Protein AF-A0A1S2M2R6-F1 (afdb_monomer_lite)

Structure (mmCIF, N/CA/C/O backbone):
data_AF-A0A1S2M2R6-F1
#
_entry.id   AF-A0A1S2M2R6-F1
#
loop_
_atom_site.group_PDB
_atom_site.id
_atom_site.type_symbol
_atom_site.label_atom_id
_atom_site.label_alt_id
_atom_site.label_comp_id
_atom_site.label_asym_id
_atom_site.label_entity_id
_atom_site.label_seq_id
_atom_site.pdbx_PDB_ins_code
_atom_site.Cartn_x
_atom_site.Cartn_y
_atom_site.Cartn_z
_atom_site.occupancy
_atom_site.B_iso_or_equiv
_atom_site.auth_seq_id
_atom_site.auth_comp_id
_atom_site.auth_asym_id
_atom_site.auth_atom_id
_atom_site.pdbx_PDB_model_num
ATOM 1 N N . MET A 1 1 ? 0.998 -8.501 -6.971 1.00 88.19 1 MET A N 1
ATOM 2 C CA . MET A 1 1 ? 0.660 -8.190 -5.570 1.00 88.19 1 MET A CA 1
ATOM 3 C C . MET A 1 1 ? 0.192 -6.751 -5.508 1.00 88.19 1 MET A C 1
ATOM 5 O O . MET A 1 1 ? 0.753 -5.918 -6.215 1.00 88.19 1 MET A O 1
ATOM 9 N N . GLU A 1 2 ? -0.866 -6.501 -4.744 1.00 92.50 2 GLU A N 1
ATOM 10 C CA . GLU A 1 2 ? -1.564 -5.214 -4.684 1.00 92.50 2 GLU A CA 1
ATOM 11 C C . GLU A 1 2 ? -1.078 -4.376 -3.510 1.00 92.50 2 GLU A C 1
ATOM 13 O O . GLU A 1 2 ? -0.998 -4.857 -2.378 1.00 92.50 2 GLU A O 1
ATOM 18 N N . TYR A 1 3 ? -0.766 -3.121 -3.803 1.00 92.81 3 TYR A N 1
ATOM 19 C CA . TYR A 1 3 ? -0.289 -2.128 -2.858 1.00 92.81 3 TYR A CA 1
ATOM 20 C C . TYR A 1 3 ? -1.054 -0.824 -3.040 1.00 92.81 3 TYR A C 1
ATOM 22 O O . TYR A 1 3 ? -1.605 -0.537 -4.105 1.00 92.81 3 TYR A O 1
ATOM 30 N N . ILE A 1 4 ? -1.037 -0.006 -1.998 1.00 92.44 4 ILE A N 1
ATOM 31 C CA . ILE A 1 4 ? -1.639 1.320 -1.988 1.00 92.44 4 ILE A CA 1
ATOM 32 C C . ILE A 1 4 ? -0.676 2.335 -1.392 1.00 92.44 4 ILE A C 1
ATOM 34 O O . ILE A 1 4 ? 0.029 2.046 -0.423 1.00 92.44 4 ILE A O 1
ATOM 38 N N . VAL A 1 5 ? -0.647 3.531 -1.973 1.00 91.31 5 VAL A N 1
ATOM 39 C CA . VAL A 1 5 ? 0.164 4.639 -1.460 1.00 91.31 5 VAL A CA 1
ATOM 40 C C . VAL A 1 5 ? -0.481 5.211 -0.207 1.00 91.31 5 VAL A C 1
ATOM 42 O O . VAL A 1 5 ? -1.630 5.661 -0.234 1.00 91.31 5 VAL A O 1
ATOM 45 N N . LEU A 1 6 ? 0.276 5.230 0.888 1.00 88.12 6 LEU A N 1
ATOM 46 C CA . LEU A 1 6 ? -0.143 5.821 2.156 1.00 88.12 6 LEU A CA 1
ATOM 47 C C . LEU A 1 6 ? 0.330 7.261 2.319 1.00 88.12 6 LEU A C 1
ATOM 49 O O . LEU A 1 6 ? -0.330 8.030 3.022 1.00 88.12 6 LEU A O 1
ATOM 53 N N . ASN A 1 7 ? 1.438 7.624 1.673 1.00 83.19 7 ASN A N 1
ATOM 54 C CA . ASN A 1 7 ? 2.034 8.944 1.817 1.00 83.19 7 ASN A CA 1
ATOM 55 C C . ASN A 1 7 ? 1.071 10.056 1.375 1.00 83.19 7 ASN A C 1
ATOM 57 O O . ASN A 1 7 ? 0.504 9.985 0.286 1.00 83.19 7 ASN A O 1
ATOM 61 N N . SER A 1 8 ? 0.899 11.082 2.213 1.00 72.50 8 SER A N 1
ATOM 62 C CA . SER A 1 8 ? 0.108 12.273 1.885 1.00 72.50 8 SER A CA 1
ATOM 63 C C . SER A 1 8 ? 0.779 13.153 0.833 1.00 72.50 8 SER A C 1
ATOM 65 O O . SER A 1 8 ? 0.074 13.814 0.070 1.00 72.50 8 SER A O 1
ATOM 67 N N . ASP A 1 9 ? 2.112 13.138 0.783 1.00 79.50 9 ASP A N 1
ATOM 68 C CA . ASP A 1 9 ? 2.892 13.868 -0.212 1.00 79.50 9 ASP A CA 1
ATOM 69 C C . ASP A 1 9 ? 3.077 13.050 -1.495 1.00 79.50 9 ASP A C 1
ATOM 71 O O . ASP A 1 9 ? 2.872 11.834 -1.526 1.00 79.50 9 ASP A O 1
ATOM 75 N N . SER A 1 10 ? 3.483 13.719 -2.578 1.00 81.88 10 SER A N 1
ATOM 76 C CA . SER A 1 10 ? 3.742 13.022 -3.836 1.00 81.88 10 SER A CA 1
ATOM 77 C C . SER A 1 10 ? 4.945 12.092 -3.701 1.00 81.88 10 SER A C 1
ATOM 79 O O . SER A 1 10 ? 6.029 12.539 -3.326 1.00 81.88 10 SER A O 1
ATOM 81 N N . LEU A 1 11 ? 4.768 10.834 -4.079 1.00 84.75 11 LEU A N 1
ATOM 82 C CA . LEU A 1 11 ? 5.800 9.810 -4.096 1.00 84.75 11 LEU A CA 1
ATOM 83 C C . LEU A 1 11 ? 6.348 9.674 -5.527 1.00 84.75 11 LEU A C 1
ATOM 85 O O . LEU A 1 11 ? 5.615 9.221 -6.409 1.00 84.75 11 LEU A O 1
ATOM 89 N N . PRO A 1 12 ? 7.582 10.127 -5.807 1.00 85.44 12 PRO A N 1
ATOM 90 C CA . PRO A 1 12 ? 8.162 10.006 -7.136 1.00 85.44 12 PRO A CA 1
ATOM 91 C C . PRO A 1 12 ? 8.651 8.574 -7.377 1.00 85.44 12 PRO A C 1
ATOM 93 O O . PRO A 1 12 ? 9.378 8.015 -6.561 1.00 85.44 12 PRO A O 1
ATOM 96 N N . LEU A 1 13 ? 8.286 8.007 -8.522 1.00 87.12 13 LEU A N 1
ATOM 97 C CA . LEU A 1 13 ? 8.822 6.747 -9.025 1.00 87.12 13 LEU A CA 1
ATOM 98 C C . LEU A 1 13 ? 9.592 6.991 -10.314 1.00 87.12 13 LEU A C 1
ATOM 100 O O . LEU A 1 13 ? 9.091 7.653 -11.228 1.00 87.12 13 LEU A O 1
ATOM 104 N N . GLU A 1 14 ? 10.790 6.423 -10.423 1.00 88.56 14 GLU A N 1
ATOM 105 C CA . GLU A 1 14 ? 11.488 6.375 -11.694 1.00 88.56 14 GLU A CA 1
ATOM 106 C C . GLU A 1 14 ? 10.887 5.292 -12.589 1.00 88.56 14 GLU A C 1
ATOM 108 O O . GLU A 1 14 ? 11.074 4.083 -12.410 1.00 88.56 14 GLU A O 1
ATOM 113 N N . CYS A 1 15 ? 10.184 5.763 -13.610 1.00 87.56 15 CYS A N 1
ATOM 114 C CA . CYS A 1 15 ? 9.568 4.954 -14.638 1.00 87.56 15 CYS A CA 1
ATOM 115 C C . CYS A 1 15 ? 10.385 5.018 -15.927 1.00 87.56 15 CYS A C 1
ATOM 117 O O . CYS A 1 15 ? 11.048 6.006 -16.255 1.00 87.56 15 CYS A O 1
ATOM 119 N N . LEU A 1 16 ? 10.311 3.942 -16.693 1.00 86.31 16 LEU A N 1
ATOM 120 C CA . LEU A 1 16 ? 11.007 3.801 -17.951 1.00 86.31 16 LEU A CA 1
ATOM 121 C C . LEU A 1 16 ? 10.003 3.786 -19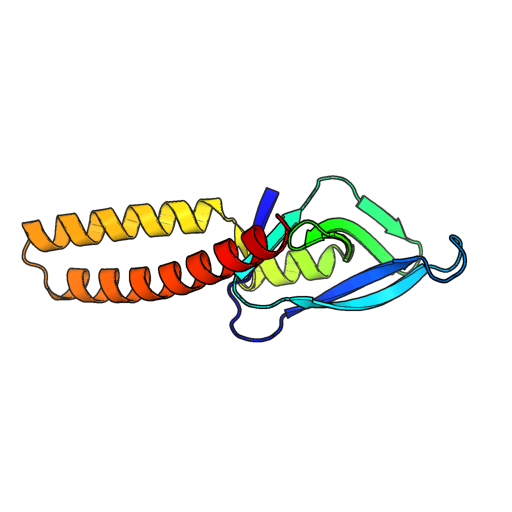.096 1.00 86.31 16 LEU A C 1
ATOM 123 O O . LEU A 1 16 ? 9.082 2.969 -19.137 1.00 86.31 16 LEU A O 1
ATOM 127 N N . TYR A 1 17 ? 10.219 4.702 -20.030 1.00 80.56 17 TYR A N 1
ATOM 128 C CA . TYR A 1 17 ? 9.327 4.972 -21.144 1.00 80.56 17 TYR A CA 1
ATOM 129 C C . TYR A 1 17 ? 10.030 4.669 -22.463 1.00 80.56 17 TYR A C 1
ATOM 131 O O . TYR A 1 17 ? 11.231 4.914 -22.624 1.00 80.56 17 TYR A O 1
ATOM 139 N N . TYR A 1 18 ? 9.267 4.156 -23.424 1.00 68.31 18 TYR A N 1
ATOM 140 C CA . TYR A 1 18 ? 9.705 4.120 -24.812 1.00 68.31 18 TYR A CA 1
ATOM 141 C C . TYR A 1 18 ? 9.556 5.532 -25.385 1.00 68.31 18 TYR A C 1
ATOM 143 O O . TYR A 1 18 ? 8.470 6.107 -25.337 1.00 68.31 18 TYR A O 1
ATOM 151 N N . GLY A 1 19 ? 10.653 6.113 -25.872 1.00 61.62 19 GLY A N 1
ATOM 152 C CA . GLY A 1 19 ? 10.611 7.363 -26.627 1.00 61.62 19 GLY A CA 1
ATOM 153 C C . GLY A 1 19 ? 10.000 7.170 -28.022 1.00 61.62 19 GLY A C 1
ATOM 154 O O . GLY A 1 19 ? 9.424 6.130 -28.330 1.00 61.62 19 GLY A O 1
ATOM 155 N N . TYR A 1 20 ? 10.178 8.161 -28.901 1.00 54.47 20 TYR A N 1
ATOM 156 C CA . TYR A 1 20 ? 9.654 8.146 -30.279 1.00 54.47 20 TYR A CA 1
ATOM 157 C C . TYR A 1 20 ? 10.120 6.954 -31.138 1.00 54.47 20 TYR A C 1
ATOM 159 O O . TYR A 1 20 ? 9.477 6.625 -32.129 1.00 54.47 20 TYR A O 1
ATOM 167 N N . THR A 1 21 ? 11.216 6.290 -30.762 1.00 52.97 21 THR A N 1
ATOM 168 C CA . THR A 1 21 ? 11.642 5.006 -31.329 1.00 52.97 21 THR A CA 1
ATOM 169 C C . THR A 1 21 ? 11.768 3.971 -30.212 1.00 52.97 21 THR A C 1
ATOM 171 O O . THR A 1 21 ? 12.297 4.276 -29.142 1.00 52.97 21 THR A O 1
ATOM 174 N N . TYR A 1 22 ? 11.331 2.729 -30.465 1.00 57.09 22 TYR A N 1
ATOM 175 C CA . TYR A 1 22 ? 11.361 1.615 -29.496 1.00 57.09 22 TYR A CA 1
ATOM 176 C C . TYR A 1 22 ? 12.757 1.323 -28.910 1.00 57.09 22 TYR A C 1
ATOM 178 O O . TYR A 1 22 ? 12.878 0.686 -27.865 1.00 57.09 22 TYR A O 1
ATOM 186 N N . GLU A 1 23 ? 13.811 1.815 -29.558 1.00 58.84 23 GLU A N 1
ATOM 187 C CA . GLU A 1 23 ? 15.207 1.644 -29.155 1.00 58.84 23 GLU A CA 1
ATOM 188 C C . GLU A 1 23 ? 15.689 2.695 -28.140 1.00 58.84 23 GLU A C 1
ATOM 190 O O . GLU A 1 23 ? 16.694 2.485 -27.459 1.00 58.84 23 GLU A O 1
ATOM 195 N N . LYS A 1 24 ? 14.978 3.823 -27.985 1.00 67.12 24 LYS A N 1
ATOM 196 C CA . LYS A 1 24 ? 15.358 4.899 -27.058 1.00 67.12 24 LYS A CA 1
ATOM 197 C C . LYS A 1 24 ? 14.535 4.828 -25.778 1.00 67.12 24 LYS A C 1
ATOM 199 O O . LYS A 1 24 ? 13.437 5.368 -25.687 1.00 67.12 24 LYS A O 1
ATOM 204 N N . LEU A 1 25 ? 15.107 4.176 -24.770 1.00 72.25 25 LEU A N 1
ATOM 205 C CA . LEU A 1 25 ? 14.540 4.086 -23.425 1.00 72.25 25 LEU A CA 1
ATOM 206 C C . LEU A 1 25 ? 14.904 5.322 -22.597 1.00 72.25 25 LEU A C 1
ATOM 208 O O . LEU A 1 25 ? 16.076 5.526 -22.248 1.00 72.25 25 LEU A O 1
ATOM 212 N N . VAL A 1 26 ? 13.895 6.112 -22.240 1.00 81.50 26 VAL A N 1
ATOM 213 C CA . VAL A 1 26 ? 14.038 7.341 -21.450 1.00 81.50 26 VAL A CA 1
ATOM 214 C C . VAL A 1 26 ? 13.541 7.093 -20.027 1.00 81.50 26 VAL A C 1
ATOM 216 O O . VAL A 1 26 ? 12.545 6.403 -19.823 1.00 81.50 26 VAL A O 1
ATOM 219 N N . LEU A 1 27 ? 14.266 7.626 -19.042 1.00 84.38 27 LEU A N 1
ATOM 220 C CA . LEU A 1 27 ? 13.813 7.649 -17.652 1.00 84.38 27 LEU A CA 1
ATOM 221 C C . LEU A 1 27 ? 12.950 8.890 -17.443 1.00 84.38 27 LEU A C 1
ATOM 223 O O . LEU A 1 27 ? 13.332 9.981 -17.863 1.00 84.38 27 LEU A O 1
ATOM 227 N N . GLY A 1 28 ? 11.807 8.720 -16.795 1.00 84.69 28 GLY A N 1
ATOM 228 C CA . GLY A 1 28 ? 10.932 9.810 -16.390 1.00 84.69 28 GLY A CA 1
ATOM 229 C C . GLY A 1 28 ? 10.401 9.568 -14.985 1.00 84.69 28 GLY A C 1
ATOM 230 O O . GLY A 1 28 ? 10.378 8.435 -14.511 1.00 84.69 28 GLY A O 1
ATOM 231 N N . LEU A 1 29 ? 9.972 10.637 -14.325 1.00 86.44 29 LEU A N 1
ATOM 232 C CA . LEU A 1 29 ? 9.393 10.558 -12.990 1.00 86.44 29 LEU A CA 1
ATOM 233 C C . LEU A 1 29 ? 7.872 10.526 -13.087 1.00 86.44 29 LEU A C 1
ATOM 235 O O . LEU A 1 29 ? 7.264 11.438 -13.649 1.00 86.44 29 LEU A O 1
ATOM 239 N N . GLU A 1 30 ? 7.268 9.489 -12.522 1.00 86.31 30 GLU A N 1
ATOM 240 C CA . GLU A 1 30 ? 5.828 9.413 -12.307 1.00 86.31 30 GLU A CA 1
ATOM 241 C C . GLU A 1 30 ? 5.541 9.765 -10.846 1.00 86.31 30 GLU A C 1
ATOM 243 O O . GLU A 1 30 ? 6.138 9.198 -9.934 1.00 86.31 30 GLU A O 1
ATOM 248 N N . LYS A 1 31 ? 4.672 10.753 -10.613 1.00 88.75 31 LYS A N 1
ATOM 249 C CA . LYS A 1 31 ? 4.271 11.141 -9.258 1.00 88.75 31 LYS A CA 1
ATOM 250 C C . LYS A 1 31 ? 3.041 10.348 -8.859 1.00 88.75 31 LYS A C 1
ATOM 252 O O . LYS A 1 31 ? 2.024 10.426 -9.542 1.00 88.75 31 LYS A O 1
ATOM 257 N N . MET A 1 32 ? 3.139 9.657 -7.736 1.00 87.31 32 MET A N 1
ATOM 258 C CA . MET A 1 32 ? 2.021 8.974 -7.107 1.00 87.31 32 MET A CA 1
ATOM 259 C C . MET A 1 32 ? 1.488 9.767 -5.920 1.00 87.31 32 MET A C 1
ATOM 261 O O . MET A 1 32 ? 2.233 10.491 -5.261 1.00 87.31 32 MET A O 1
ATOM 265 N N . PHE A 1 33 ? 0.203 9.611 -5.635 1.00 89.19 33 PHE A N 1
ATOM 266 C CA . PHE A 1 33 ? -0.502 10.294 -4.560 1.00 89.19 33 PHE A CA 1
ATOM 267 C C . PHE A 1 33 ? -1.209 9.297 -3.644 1.00 89.19 33 PHE A C 1
ATOM 269 O O . PHE A 1 33 ? -1.503 8.164 -4.024 1.00 89.19 33 PHE A O 1
ATOM 276 N N . GLN A 1 34 ? -1.514 9.731 -2.421 1.00 90.31 34 GLN A N 1
ATOM 277 C CA . GLN A 1 34 ? -2.215 8.905 -1.442 1.00 90.31 34 GLN A CA 1
ATOM 278 C C . GLN A 1 34 ? -3.504 8.290 -2.003 1.00 90.31 34 GLN A C 1
ATOM 280 O O . GLN A 1 34 ? -4.418 9.006 -2.427 1.00 90.31 34 GLN A O 1
ATOM 285 N N . GLY A 1 35 ? -3.621 6.971 -1.874 1.00 88.31 35 GLY A N 1
ATOM 286 C CA . GLY A 1 35 ? -4.753 6.197 -2.373 1.00 88.31 35 GLY A CA 1
ATOM 287 C C . GLY A 1 35 ? -4.575 5.664 -3.793 1.00 88.31 35 GLY A C 1
ATOM 288 O O . GLY A 1 35 ? -5.427 4.890 -4.225 1.00 88.31 35 GLY A O 1
ATOM 289 N N . ASP A 1 36 ? -3.493 6.019 -4.492 1.00 90.06 36 ASP A N 1
ATOM 290 C CA . ASP A 1 36 ? -3.148 5.374 -5.755 1.00 90.06 36 ASP A CA 1
ATOM 291 C C . ASP A 1 36 ? -2.846 3.888 -5.538 1.00 90.06 36 ASP A C 1
ATOM 293 O O . ASP A 1 36 ? -2.205 3.489 -4.559 1.00 90.06 36 ASP A O 1
ATOM 297 N N . HIS A 1 37 ? -3.302 3.075 -6.486 1.00 90.75 37 HIS A N 1
ATOM 298 C CA . HIS A 1 37 ? -3.192 1.626 -6.467 1.00 90.75 37 HIS A CA 1
ATOM 299 C C . HIS A 1 37 ? -2.019 1.155 -7.331 1.00 90.75 37 HIS A C 1
ATOM 301 O O . HIS A 1 37 ? -1.912 1.527 -8.503 1.00 90.75 37 HIS A O 1
ATOM 307 N N . LEU A 1 38 ? -1.165 0.296 -6.775 1.00 91.75 38 LEU A N 1
ATOM 308 C CA . LEU A 1 38 ? -0.074 -0.356 -7.490 1.00 91.75 38 LEU A CA 1
ATOM 309 C C . LEU A 1 38 ? -0.320 -1.860 -7.550 1.00 91.75 38 LEU A C 1
ATOM 311 O O . LEU A 1 38 ? -0.352 -2.538 -6.526 1.00 91.75 38 LEU A O 1
ATOM 315 N N . PHE A 1 39 ? -0.378 -2.410 -8.757 1.00 93.06 39 PHE A N 1
ATOM 316 C CA . PHE A 1 39 ? -0.300 -3.852 -8.965 1.00 93.06 39 PHE A CA 1
ATOM 317 C C . PHE A 1 39 ? 1.093 -4.220 -9.469 1.00 93.06 39 PHE A C 1
ATOM 319 O O . PHE A 1 39 ? 1.416 -4.039 -10.646 1.00 93.06 39 PHE A O 1
ATOM 326 N N . ILE A 1 40 ? 1.927 -4.742 -8.574 1.00 92.19 40 ILE A N 1
ATOM 327 C CA . ILE A 1 40 ? 3.291 -5.171 -8.890 1.00 92.19 40 ILE A CA 1
ATOM 328 C C . ILE A 1 40 ? 3.236 -6.582 -9.473 1.00 92.19 40 ILE A C 1
ATOM 330 O O . ILE A 1 40 ? 2.717 -7.511 -8.844 1.00 92.19 40 ILE A O 1
ATOM 334 N N . THR A 1 41 ? 3.763 -6.756 -10.681 1.00 92.25 41 THR A N 1
ATOM 335 C CA . THR A 1 41 ? 3.860 -8.075 -11.323 1.00 92.25 41 THR A CA 1
ATOM 336 C C . THR A 1 41 ? 5.189 -8.748 -10.985 1.00 92.25 41 THR A C 1
ATOM 338 O O . THR A 1 41 ? 6.116 -8.100 -10.524 1.00 92.25 41 THR A O 1
ATOM 341 N N . ASN A 1 42 ? 5.327 -10.038 -11.283 1.00 89.50 42 ASN A N 1
ATOM 342 C CA . ASN A 1 42 ? 6.605 -10.754 -11.204 1.00 89.50 42 ASN A CA 1
ATOM 343 C C . ASN A 1 42 ? 7.460 -10.623 -12.481 1.00 89.50 42 ASN A C 1
ATOM 345 O O . ASN A 1 42 ? 8.458 -11.326 -12.635 1.00 89.50 42 ASN A O 1
ATOM 349 N N . LYS A 1 43 ? 7.057 -9.774 -13.435 1.00 91.38 43 LYS A N 1
ATOM 350 C CA . LYS A 1 43 ? 7.753 -9.607 -14.713 1.00 91.38 43 LYS A CA 1
ATOM 351 C C . LYS A 1 43 ? 8.658 -8.389 -14.633 1.00 91.38 43 LYS A C 1
ATOM 353 O O . LYS A 1 43 ? 8.176 -7.272 -14.470 1.00 91.38 43 LYS A O 1
ATOM 358 N N . GLY A 1 44 ? 9.954 -8.596 -14.819 1.00 90.00 44 GLY A N 1
ATOM 359 C CA . GLY A 1 44 ? 10.943 -7.527 -14.855 1.00 90.00 44 GLY A CA 1
ATOM 360 C C . GLY A 1 44 ? 11.946 -7.692 -15.986 1.00 90.00 44 GLY A C 1
ATOM 361 O O . GLY A 1 44 ? 11.987 -8.718 -16.665 1.00 90.00 44 GLY A O 1
ATOM 362 N N . LYS A 1 45 ? 12.746 -6.653 -16.203 1.00 90.44 45 LYS A N 1
ATOM 363 C CA . LYS A 1 45 ? 13.842 -6.642 -17.168 1.00 90.44 45 LYS A CA 1
ATOM 364 C C . LYS A 1 45 ? 15.045 -5.940 -16.558 1.00 90.44 45 LYS A C 1
ATOM 366 O O . LYS A 1 45 ? 14.920 -4.859 -15.984 1.00 90.44 45 LYS A O 1
ATOM 371 N N . TYR A 1 46 ? 16.214 -6.539 -16.742 1.00 90.25 46 TYR A N 1
ATOM 372 C CA . TYR A 1 46 ? 17.482 -5.893 -16.450 1.00 90.25 46 TYR A CA 1
ATOM 373 C C . TYR A 1 46 ? 17.918 -5.029 -17.635 1.00 90.25 46 TYR A C 1
ATOM 375 O O . TYR A 1 46 ? 17.891 -5.469 -18.788 1.00 90.25 46 TYR A O 1
ATOM 383 N N . ILE A 1 47 ? 18.330 -3.796 -17.356 1.00 87.19 47 ILE A N 1
ATOM 384 C CA . ILE A 1 47 ? 18.851 -2.867 -18.354 1.00 87.19 47 ILE A CA 1
ATOM 385 C C . ILE A 1 47 ? 20.290 -2.534 -17.985 1.00 87.19 47 ILE A C 1
ATOM 387 O O . ILE A 1 47 ? 20.566 -2.002 -16.907 1.00 87.19 47 ILE A O 1
ATOM 391 N N . SER A 1 48 ? 21.210 -2.831 -18.905 1.00 86.25 48 SER A N 1
ATOM 392 C CA . SER A 1 48 ? 22.637 -2.568 -18.719 1.00 86.25 48 SER A CA 1
ATOM 393 C C . SER A 1 48 ? 22.875 -1.114 -18.303 1.00 86.25 48 SER A C 1
ATOM 395 O O . SER A 1 48 ? 22.315 -0.191 -18.899 1.00 86.25 48 SER A O 1
ATOM 397 N N . LYS A 1 49 ? 23.679 -0.923 -17.249 1.00 84.62 49 LYS A N 1
ATOM 398 C CA . LYS A 1 49 ? 23.996 0.371 -16.610 1.00 84.62 49 LYS A CA 1
ATOM 399 C C . LYS A 1 49 ? 22.824 1.114 -15.940 1.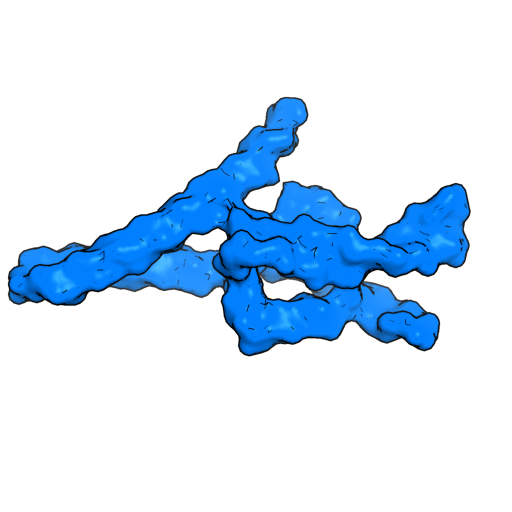00 84.62 49 LYS A C 1
ATOM 401 O O . LYS A 1 49 ? 23.074 2.142 -15.323 1.00 84.62 49 LYS A O 1
ATOM 406 N N . LYS A 1 50 ? 21.577 0.626 -16.027 1.00 84.00 50 LYS A N 1
ATOM 407 C CA . LYS A 1 50 ? 20.392 1.244 -15.387 1.00 84.00 50 LYS A CA 1
ATOM 408 C C . LYS A 1 50 ? 19.748 0.381 -14.292 1.00 84.00 50 LYS A C 1
ATOM 410 O O . LYS A 1 50 ? 19.015 0.917 -13.470 1.00 84.00 50 LYS A O 1
ATOM 415 N N . GLY A 1 51 ? 20.030 -0.923 -14.257 1.00 89.44 51 GLY A N 1
ATOM 416 C CA . GLY A 1 51 ? 19.577 -1.834 -13.200 1.00 89.44 51 GLY A CA 1
ATOM 417 C C . GLY A 1 51 ? 18.289 -2.594 -13.528 1.00 89.44 51 GLY A C 1
ATOM 418 O O . GLY A 1 51 ? 17.925 -2.756 -14.696 1.00 89.44 51 GLY A O 1
ATOM 419 N N . TRP A 1 52 ? 17.630 -3.106 -12.485 1.00 93.19 52 TRP A N 1
ATOM 420 C CA . TRP A 1 52 ? 16.391 -3.879 -12.586 1.00 93.19 52 TRP A CA 1
ATOM 421 C C . TRP A 1 52 ? 15.156 -2.984 -12.606 1.00 93.19 52 TRP A C 1
ATOM 423 O O . TRP A 1 52 ? 14.985 -2.103 -11.762 1.00 93.19 52 TRP A O 1
ATOM 433 N N . PHE A 1 53 ? 14.270 -3.271 -13.553 1.00 92.69 53 PHE A N 1
ATOM 434 C CA . PHE A 1 53 ? 12.951 -2.665 -13.650 1.00 92.69 53 PHE A CA 1
ATOM 435 C C . PHE A 1 53 ? 11.883 -3.749 -13.626 1.00 92.69 53 PHE A C 1
ATOM 437 O O . PHE A 1 53 ? 12.093 -4.843 -14.154 1.00 92.69 53 PHE A O 1
ATOM 444 N N . ILE A 1 54 ? 10.728 -3.434 -13.057 1.00 93.69 54 ILE A N 1
ATOM 445 C CA . ILE A 1 54 ? 9.603 -4.349 -12.905 1.00 93.69 54 ILE A CA 1
ATOM 446 C C . ILE A 1 54 ? 8.337 -3.725 -13.484 1.00 93.69 54 ILE A C 1
ATOM 448 O O . ILE A 1 54 ? 8.130 -2.513 -13.429 1.00 93.69 54 ILE A O 1
ATOM 452 N N . PHE A 1 55 ? 7.496 -4.550 -14.100 1.00 92.88 55 PHE A N 1
ATOM 453 C CA . PHE A 1 55 ? 6.205 -4.097 -14.594 1.00 92.88 55 PHE A CA 1
ATOM 454 C C . PHE A 1 55 ? 5.251 -3.899 -13.420 1.00 92.88 55 PHE A C 1
ATOM 456 O O . PHE A 1 55 ? 4.991 -4.831 -12.651 1.00 92.88 55 PHE A O 1
ATOM 463 N N . VAL A 1 56 ? 4.692 -2.697 -13.343 1.00 91.62 56 VAL A N 1
ATOM 464 C CA . VAL A 1 56 ? 3.695 -2.298 -12.353 1.00 91.62 56 VAL A CA 1
ATOM 465 C C . VAL A 1 56 ? 2.512 -1.687 -13.085 1.00 91.62 56 VAL A C 1
ATOM 467 O O . VAL A 1 56 ? 2.693 -0.942 -14.047 1.00 91.62 56 VAL A O 1
ATOM 470 N N . PHE A 1 57 ? 1.296 -1.993 -12.649 1.00 90.38 57 PHE A N 1
ATOM 471 C CA . PHE A 1 57 ? 0.134 -1.222 -13.066 1.00 90.38 57 PHE A CA 1
ATOM 472 C C . PHE A 1 57 ? -0.162 -0.165 -12.011 1.00 90.38 57 PHE A C 1
ATOM 474 O O . PHE A 1 57 ? -0.545 -0.506 -10.895 1.00 90.38 57 PHE A O 1
ATOM 481 N N . ILE A 1 58 ? 0.008 1.101 -12.374 1.00 88.75 58 ILE A N 1
ATOM 482 C CA . ILE A 1 58 ? -0.302 2.256 -11.534 1.00 88.75 58 ILE A CA 1
ATOM 483 C C . ILE A 1 58 ? -1.695 2.742 -11.921 1.00 88.75 58 ILE A C 1
ATOM 485 O O . ILE A 1 58 ? -1.941 3.156 -13.058 1.00 88.75 58 ILE A O 1
ATOM 489 N N . ASN A 1 59 ? -2.651 2.594 -11.006 1.00 85.94 59 ASN A N 1
ATOM 490 C CA . ASN A 1 59 ? -4.075 2.813 -11.251 1.00 85.94 59 ASN A CA 1
ATOM 491 C C . ASN A 1 59 ? -4.588 2.070 -12.503 1.00 85.94 59 ASN A C 1
ATOM 493 O O . ASN A 1 59 ? -5.509 2.531 -13.159 1.00 85.94 59 ASN A O 1
ATOM 497 N N . GLY A 1 60 ? -3.975 0.956 -12.912 1.00 83.12 60 GLY A N 1
ATOM 498 C CA . GLY A 1 60 ? -4.331 0.224 -14.138 1.00 83.12 60 GLY A CA 1
ATOM 499 C C . GLY A 1 60 ? -3.598 0.662 -15.417 1.00 83.12 60 GLY A C 1
ATOM 500 O O . GLY A 1 60 ? -3.738 0.006 -16.446 1.00 83.12 60 GLY A O 1
ATOM 501 N N . LYS A 1 61 ? -2.773 1.720 -15.386 1.00 85.50 61 LYS A N 1
ATOM 502 C CA . LYS A 1 61 ? -1.832 2.032 -16.478 1.00 85.50 61 LYS A CA 1
ATOM 503 C C . LYS A 1 61 ? -0.542 1.249 -16.274 1.00 85.50 61 LYS A C 1
ATOM 505 O O . LYS A 1 61 ? 0.012 1.242 -15.182 1.00 85.50 61 LYS A O 1
ATOM 510 N N . ARG A 1 62 ? -0.069 0.572 -17.317 1.00 87.94 62 ARG A N 1
ATOM 511 C CA . ARG A 1 62 ? 1.156 -0.230 -17.249 1.00 87.94 62 ARG A CA 1
ATOM 512 C C . ARG A 1 62 ? 2.391 0.669 -17.350 1.00 87.94 62 ARG A C 1
ATOM 514 O O . ARG A 1 62 ? 2.610 1.268 -18.398 1.00 87.94 62 ARG A O 1
ATOM 521 N N . SER A 1 63 ? 3.223 0.649 -16.316 1.00 89.06 63 SER A N 1
ATOM 522 C CA . SER A 1 63 ? 4.511 1.343 -16.238 1.00 89.06 63 SER A CA 1
ATOM 523 C C . SER A 1 63 ? 5.637 0.342 -15.944 1.00 89.06 63 SER A C 1
ATOM 525 O O . SER A 1 63 ? 5.411 -0.743 -15.397 1.00 89.06 63 SER A O 1
ATOM 527 N N . LEU A 1 64 ? 6.863 0.670 -16.353 1.00 91.44 64 LEU A N 1
ATOM 528 C CA . LEU A 1 64 ? 8.062 -0.101 -16.020 1.00 91.44 64 LEU A CA 1
ATOM 529 C C . LEU A 1 64 ? 8.847 0.693 -14.975 1.00 91.44 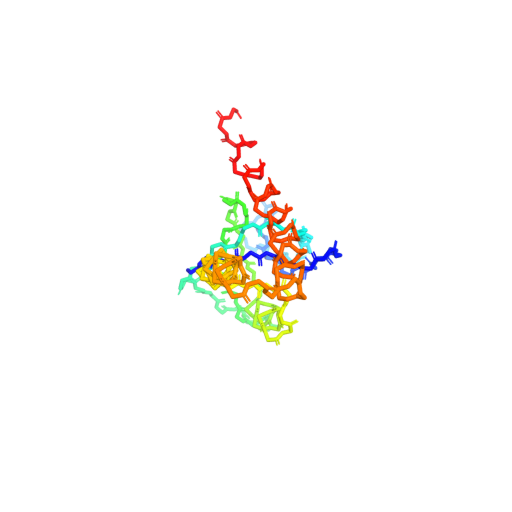64 LEU A C 1
ATOM 531 O O . LEU A 1 64 ? 9.478 1.686 -15.315 1.00 91.44 64 LEU A O 1
ATOM 535 N N . VAL A 1 65 ? 8.768 0.289 -13.714 1.00 92.12 65 VAL A N 1
ATOM 536 C CA . VAL A 1 65 ? 9.283 1.056 -12.571 1.00 92.12 65 VAL A CA 1
ATOM 537 C C . VAL A 1 65 ? 10.617 0.474 -12.125 1.00 92.12 65 VAL A C 1
ATOM 539 O O . VAL A 1 65 ? 10.809 -0.745 -12.183 1.00 92.12 65 VAL A O 1
ATOM 542 N N . ARG A 1 66 ? 11.558 1.314 -11.689 1.00 92.88 66 ARG A N 1
ATOM 543 C CA . ARG A 1 66 ? 12.811 0.841 -11.093 1.00 92.88 66 ARG A CA 1
ATOM 544 C C . ARG A 1 66 ? 12.507 0.031 -9.828 1.00 92.88 66 ARG A C 1
ATOM 546 O O . 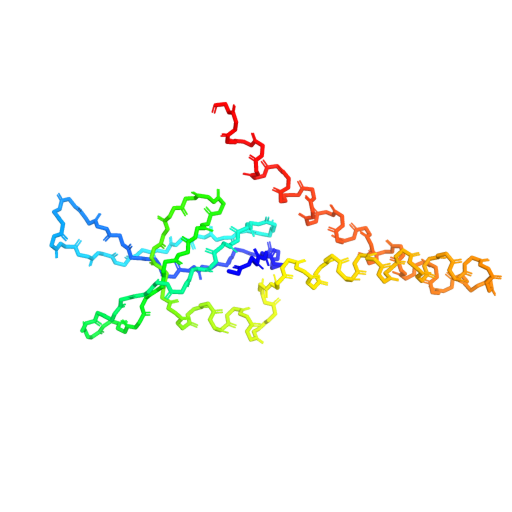ARG A 1 66 ? 11.809 0.493 -8.934 1.00 92.88 66 ARG A O 1
ATOM 553 N N . MET A 1 67 ? 13.055 -1.181 -9.744 1.00 91.88 67 MET A N 1
ATOM 554 C CA . MET A 1 67 ? 12.774 -2.103 -8.635 1.00 91.88 67 MET A CA 1
ATOM 555 C C . MET A 1 67 ? 13.204 -1.528 -7.279 1.00 91.88 67 MET A C 1
ATOM 557 O O . MET A 1 67 ? 12.454 -1.622 -6.315 1.00 91.88 67 MET A O 1
ATOM 561 N N . LYS A 1 68 ? 14.363 -0.861 -7.244 1.00 91.81 68 LYS A N 1
ATOM 562 C CA . LYS A 1 68 ? 14.904 -0.220 -6.042 1.00 91.81 68 LYS A CA 1
ATOM 563 C C . LYS A 1 68 ? 13.931 0.795 -5.427 1.00 91.81 68 LYS A C 1
ATOM 565 O O . LYS A 1 68 ? 13.733 0.780 -4.221 1.00 91.81 68 LYS A O 1
ATOM 570 N N . ASP A 1 69 ? 13.277 1.614 -6.249 1.00 91.12 69 ASP A N 1
ATOM 571 C CA . ASP A 1 69 ? 12.328 2.623 -5.766 1.00 91.12 69 ASP A CA 1
ATOM 572 C C . ASP A 1 69 ? 11.130 1.961 -5.075 1.00 91.12 69 ASP A C 1
ATOM 574 O O . ASP A 1 69 ? 10.646 2.432 -4.052 1.00 91.12 69 ASP A O 1
ATOM 578 N N . ILE A 1 70 ? 10.644 0.837 -5.605 1.00 90.00 70 ILE A N 1
ATOM 579 C CA . ILE A 1 70 ? 9.549 0.084 -4.983 1.00 90.00 70 ILE A CA 1
ATOM 580 C C . ILE A 1 70 ? 9.988 -0.488 -3.636 1.00 90.00 70 ILE A C 1
ATOM 582 O O . ILE A 1 70 ? 9.259 -0.357 -2.657 1.00 90.00 70 ILE A O 1
ATOM 586 N N . GLU A 1 71 ? 11.161 -1.115 -3.581 1.00 91.38 71 GLU A N 1
ATOM 587 C CA . GLU A 1 71 ? 11.696 -1.712 -2.353 1.00 91.38 71 GLU A CA 1
ATOM 588 C C . GLU A 1 71 ? 11.899 -0.663 -1.257 1.00 91.38 71 GLU A C 1
ATOM 590 O O . GLU A 1 71 ? 11.499 -0.880 -0.113 1.00 91.38 71 GLU A O 1
ATOM 595 N N . GLU A 1 72 ? 12.451 0.499 -1.608 1.00 91.69 72 GLU A N 1
ATOM 596 C CA . GLU A 1 72 ? 12.606 1.626 -0.689 1.00 91.69 72 GLU A CA 1
ATOM 597 C C . GLU A 1 72 ? 11.248 2.128 -0.191 1.00 91.69 72 GLU A C 1
ATOM 599 O O . GLU A 1 72 ? 11.069 2.342 1.006 1.00 91.69 72 GLU A O 1
ATOM 604 N N . ASN A 1 73 ? 10.258 2.252 -1.075 1.00 90.62 73 ASN A N 1
ATOM 605 C CA . ASN A 1 73 ? 8.927 2.718 -0.693 1.00 90.62 73 ASN A CA 1
ATOM 606 C C . ASN A 1 73 ? 8.159 1.717 0.182 1.00 90.62 73 ASN A C 1
ATOM 608 O O . ASN A 1 73 ? 7.379 2.144 1.033 1.00 90.62 73 ASN A O 1
ATOM 612 N N . ILE A 1 74 ? 8.378 0.411 0.002 1.00 90.12 74 ILE A N 1
ATOM 613 C CA . ILE A 1 74 ? 7.839 -0.627 0.894 1.00 90.12 74 ILE A CA 1
ATOM 614 C C . ILE A 1 74 ? 8.542 -0.560 2.253 1.00 90.12 74 ILE A C 1
ATOM 616 O O . ILE A 1 74 ? 7.883 -0.568 3.285 1.00 90.12 74 ILE A O 1
ATOM 620 N N . THR A 1 75 ? 9.874 -0.464 2.260 1.00 90.81 75 THR A N 1
ATOM 621 C CA . THR A 1 75 ? 10.679 -0.456 3.494 1.00 90.81 75 THR A CA 1
ATOM 622 C C . THR A 1 75 ? 10.415 0.786 4.349 1.00 90.81 75 THR A C 1
ATOM 624 O O . THR A 1 75 ? 10.462 0.712 5.572 1.00 90.81 75 THR A O 1
ATOM 627 N N . ASN A 1 76 ? 10.111 1.919 3.714 1.00 90.50 76 ASN A N 1
ATOM 628 C CA . ASN A 1 76 ? 9.805 3.184 4.382 1.00 90.50 76 ASN A CA 1
ATOM 629 C C . ASN A 1 76 ? 8.311 3.353 4.735 1.00 90.50 76 ASN A C 1
A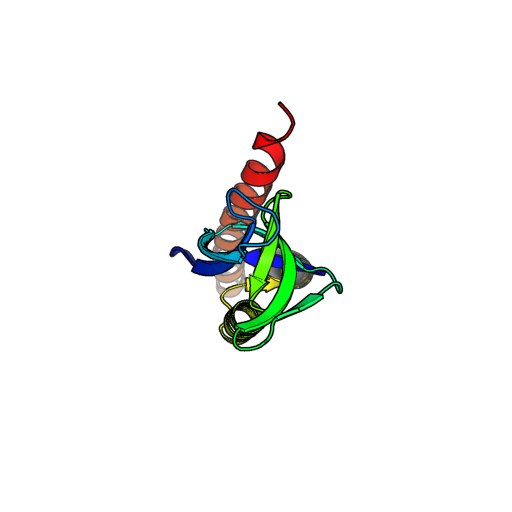TOM 631 O O . ASN A 1 76 ? 7.896 4.470 5.036 1.00 90.50 76 ASN A O 1
ATOM 635 N N . ASP A 1 77 ? 7.491 2.296 4.649 1.00 88.69 77 ASP A N 1
ATOM 636 C CA . ASP A 1 77 ? 6.038 2.325 4.914 1.00 88.69 77 ASP A CA 1
ATOM 637 C C . ASP A 1 77 ? 5.248 3.351 4.068 1.00 88.69 77 ASP A C 1
ATOM 639 O O . ASP A 1 77 ? 4.137 3.770 4.409 1.00 88.69 77 ASP A O 1
ATOM 643 N N . MET A 1 78 ? 5.796 3.755 2.919 1.00 90.44 78 MET A N 1
ATOM 644 C CA . MET A 1 78 ? 5.168 4.738 2.028 1.00 90.44 78 MET A CA 1
ATOM 645 C C . MET A 1 78 ? 4.086 4.104 1.154 1.00 90.44 78 MET A C 1
ATOM 647 O O . MET A 1 78 ? 3.116 4.765 0.762 1.00 90.44 78 MET A O 1
ATOM 651 N N . VAL A 1 79 ? 4.246 2.812 0.863 1.00 91.31 79 VAL A N 1
ATOM 652 C CA . VAL A 1 79 ? 3.232 1.951 0.255 1.00 91.31 79 VAL A CA 1
ATOM 653 C C . VAL A 1 79 ? 2.999 0.742 1.150 1.00 91.31 79 VAL A C 1
ATOM 655 O O . VAL A 1 79 ? 3.929 0.227 1.762 1.00 91.31 79 VAL A O 1
ATOM 658 N N . LYS A 1 80 ? 1.760 0.259 1.204 1.00 91.94 80 LYS A N 1
ATOM 659 C CA . LYS A 1 80 ? 1.388 -0.890 2.038 1.00 91.94 80 LYS A CA 1
ATOM 660 C C . LYS A 1 80 ? 0.603 -1.912 1.222 1.00 91.94 80 LYS A C 1
ATOM 662 O O . LYS A 1 80 ? -0.152 -1.495 0.338 1.00 91.94 80 LYS A O 1
ATOM 667 N N . PRO A 1 81 ? 0.767 -3.222 1.470 1.00 93.00 81 PRO A N 1
ATOM 668 C CA . PRO A 1 81 ? -0.090 -4.231 0.866 1.00 93.00 81 PRO A CA 1
ATOM 669 C C . PRO A 1 81 ? -1.564 -3.922 1.128 1.00 93.00 81 PRO A C 1
ATOM 671 O O . PRO A 1 81 ? -1.941 -3.574 2.250 1.00 93.00 81 PRO A O 1
ATOM 674 N N . LEU A 1 82 ? -2.411 -4.068 0.107 1.00 91.75 82 LEU A N 1
ATOM 675 C CA . LEU A 1 82 ? -3.844 -3.797 0.257 1.00 91.75 82 LEU A CA 1
ATOM 676 C C . LEU A 1 82 ? -4.474 -4.707 1.325 1.00 91.75 82 LEU A C 1
ATOM 678 O O . LEU A 1 82 ? -5.254 -4.239 2.153 1.00 91.75 82 LEU A O 1
ATOM 682 N N . ILE A 1 83 ? -4.047 -5.971 1.370 1.00 92.25 83 ILE A N 1
ATOM 683 C CA . ILE A 1 83 ? -4.489 -6.950 2.370 1.00 92.25 83 ILE A CA 1
ATOM 684 C C . ILE A 1 83 ? -4.213 -6.490 3.807 1.00 92.25 83 ILE A C 1
ATOM 686 O O . ILE A 1 83 ? -5.051 -6.679 4.685 1.00 92.25 83 ILE A O 1
ATOM 690 N N . ASP A 1 84 ? -3.090 -5.815 4.058 1.00 92.88 84 ASP A N 1
ATOM 691 C CA . ASP A 1 84 ? -2.761 -5.340 5.402 1.00 92.88 84 ASP A CA 1
ATOM 692 C C . ASP A 1 84 ? -3.689 -4.195 5.826 1.00 92.88 84 ASP A C 1
ATOM 694 O O . ASP A 1 84 ? -4.049 -4.096 6.999 1.00 92.88 84 ASP A O 1
ATOM 698 N N . LEU A 1 85 ? -4.124 -3.345 4.886 1.00 91.50 85 LEU A N 1
ATOM 699 C CA . LEU A 1 85 ? -5.146 -2.330 5.167 1.00 91.50 85 LEU A CA 1
ATOM 700 C C . LEU A 1 85 ? -6.527 -2.935 5.412 1.00 91.50 85 LEU A C 1
ATOM 702 O O . LEU A 1 85 ? -7.314 -2.378 6.182 1.00 91.50 85 LEU A O 1
ATOM 706 N N . GLU A 1 86 ? -6.869 -4.023 4.729 1.00 92.12 86 GLU A N 1
ATOM 707 C CA . GLU A 1 86 ? -8.136 -4.728 4.941 1.00 92.12 86 GLU A CA 1
ATOM 708 C C . GLU A 1 86 ? -8.157 -5.394 6.316 1.00 92.12 86 GLU A C 1
ATOM 710 O O . GLU A 1 86 ? -9.126 -5.243 7.065 1.00 92.12 86 GLU A O 1
ATOM 715 N N . LEU A 1 87 ? -7.055 -6.046 6.690 1.00 95.38 87 LEU A N 1
ATOM 716 C CA . LEU A 1 87 ? -6.860 -6.608 8.022 1.00 95.38 87 LEU A CA 1
ATOM 717 C C . LEU A 1 87 ? -6.911 -5.526 9.103 1.00 95.38 87 LEU A C 1
ATOM 719 O O . LEU A 1 87 ? -7.613 -5.700 10.098 1.00 95.38 87 LEU A O 1
ATOM 723 N N . GLU A 1 88 ? -6.243 -4.386 8.899 1.00 95.06 88 GLU A N 1
ATOM 724 C CA . GLU A 1 88 ? -6.276 -3.267 9.847 1.00 95.06 88 GLU A CA 1
ATOM 725 C C . GLU A 1 88 ? -7.700 -2.724 10.025 1.00 95.06 88 GLU A C 1
ATOM 727 O O . GLU A 1 88 ? -8.147 -2.494 11.149 1.00 95.06 88 GLU A O 1
ATOM 732 N N . LYS A 1 89 ? -8.456 -2.579 8.932 1.00 95.00 89 LYS A N 1
ATOM 733 C CA . LYS A 1 89 ? -9.861 -2.163 8.987 1.00 95.00 89 LYS A CA 1
ATOM 734 C C . LYS A 1 89 ? -10.719 -3.159 9.770 1.00 95.00 89 LYS A C 1
ATOM 736 O O . LYS A 1 89 ? -11.517 -2.741 10.609 1.00 95.00 89 LYS A O 1
ATOM 741 N N . ASN A 1 90 ? -10.560 -4.455 9.510 1.00 96.81 90 ASN A N 1
ATOM 742 C CA . ASN A 1 90 ? -11.303 -5.505 10.209 1.00 96.81 90 ASN A CA 1
ATOM 743 C C . ASN A 1 90 ? -10.979 -5.515 11.706 1.00 96.81 90 ASN A C 1
ATOM 745 O O . ASN A 1 90 ? -11.887 -5.566 12.534 1.00 96.81 90 ASN A O 1
ATOM 749 N N . PHE A 1 91 ? -9.698 -5.391 12.052 1.00 97.56 91 PHE A N 1
ATOM 750 C CA . PHE A 1 91 ? -9.248 -5.296 13.435 1.00 97.56 91 PHE A CA 1
ATOM 751 C C . PHE A 1 91 ? -9.831 -4.071 14.149 1.00 97.56 91 PHE A C 1
ATOM 753 O O . PHE A 1 91 ? -10.307 -4.193 15.273 1.00 97.56 91 PHE A O 1
ATOM 760 N N . LEU A 1 92 ? -9.847 -2.901 13.502 1.00 97.31 92 LEU A N 1
ATOM 761 C CA . LEU A 1 92 ? -10.414 -1.684 14.089 1.00 97.31 92 LEU A CA 1
ATOM 762 C C . LEU A 1 92 ? -11.921 -1.798 14.327 1.00 97.31 92 LEU A C 1
ATOM 764 O O . LEU A 1 92 ? -12.390 -1.358 15.371 1.00 97.31 92 LEU A O 1
ATOM 768 N N . ASN A 1 93 ? -12.673 -2.409 13.408 1.00 97.19 93 ASN A N 1
ATOM 769 C CA . ASN A 1 93 ? -14.100 -2.670 13.624 1.00 97.19 93 ASN A CA 1
ATOM 770 C C . ASN A 1 93 ? -14.317 -3.584 14.836 1.00 97.19 93 ASN A C 1
ATOM 772 O O . ASN A 1 93 ? -15.104 -3.254 15.717 1.00 97.19 93 ASN A O 1
ATOM 776 N N . TYR A 1 94 ? -13.552 -4.674 14.927 1.00 97.81 94 TYR A N 1
ATOM 777 C CA . TYR A 1 94 ? -13.593 -5.562 16.087 1.00 97.81 94 TYR A CA 1
ATOM 778 C C . TYR A 1 94 ? -13.258 -4.829 17.398 1.00 97.81 94 TYR A C 1
ATOM 780 O O . TYR A 1 94 ? -13.944 -5.020 18.399 1.00 97.81 94 TYR A O 1
ATOM 788 N N . GLN A 1 95 ? -12.236 -3.966 17.404 1.00 97.50 95 GLN A N 1
ATOM 789 C CA . GLN A 1 95 ? -11.867 -3.179 18.586 1.00 97.50 95 GLN A CA 1
ATOM 790 C C . GLN A 1 95 ? -12.962 -2.196 18.996 1.00 97.50 95 GLN A C 1
ATOM 792 O O . GLN A 1 95 ? -13.228 -2.041 20.184 1.00 97.50 95 GLN A O 1
ATOM 797 N N . ILE A 1 96 ? -13.630 -1.563 18.029 1.00 97.75 96 ILE A N 1
ATOM 798 C CA . ILE A 1 96 ? -14.778 -0.690 18.293 1.00 97.75 96 ILE A CA 1
ATOM 799 C C . ILE A 1 96 ? -15.886 -1.491 18.980 1.00 97.75 96 ILE A C 1
ATOM 801 O O . ILE A 1 96 ? -16.321 -1.105 20.065 1.00 97.75 96 ILE A O 1
ATOM 805 N N . ASP A 1 97 ? -16.281 -2.631 18.414 1.00 97.94 97 ASP A N 1
ATOM 806 C CA . ASP A 1 97 ? -17.342 -3.472 18.978 1.00 97.94 97 ASP A CA 1
ATOM 807 C C . ASP A 1 97 ? -16.979 -3.966 20.385 1.00 97.94 97 ASP A C 1
ATOM 809 O O . ASP A 1 97 ? -17.777 -3.866 21.319 1.00 97.94 97 ASP A O 1
ATOM 813 N N . LYS A 1 98 ? -15.737 -4.424 20.571 1.00 97.88 98 LYS A N 1
ATOM 814 C CA . LYS A 1 98 ? -15.222 -4.869 21.867 1.00 97.88 98 LYS A CA 1
ATOM 815 C C . LYS A 1 98 ? -15.216 -3.740 22.902 1.00 97.88 98 LYS A C 1
ATOM 817 O O . LYS A 1 98 ? -15.694 -3.930 24.018 1.00 97.88 98 LYS A O 1
ATOM 822 N N . SER A 1 99 ? -14.732 -2.557 22.532 1.00 97.50 99 SER A N 1
ATOM 823 C CA . SER A 1 99 ? -14.658 -1.401 23.433 1.00 97.50 99 SER A CA 1
ATOM 824 C C . SER A 1 99 ? -16.038 -0.910 23.886 1.00 97.50 99 SER A C 1
ATOM 826 O O . SER A 1 99 ? -16.194 -0.480 25.028 1.00 97.50 99 SER A O 1
ATOM 828 N N . LEU A 1 100 ? -17.068 -1.047 23.041 1.00 96.25 100 LEU A N 1
ATOM 829 C CA . LEU A 1 100 ? -18.455 -0.767 23.420 1.00 96.25 100 LEU A CA 1
ATOM 830 C C . LEU A 1 100 ? -18.969 -1.749 24.480 1.00 96.25 100 LEU A C 1
ATOM 832 O O . LEU A 1 100 ? -19.627 -1.325 25.431 1.00 96.25 100 LEU A O 1
ATOM 836 N N . LEU A 1 101 ? -18.650 -3.042 24.341 1.00 97.31 101 LEU A N 1
ATOM 837 C CA . LEU A 1 101 ? -19.017 -4.071 25.322 1.00 97.31 101 LEU A CA 1
ATOM 838 C C . LEU A 1 101 ? -18.317 -3.846 26.667 1.00 97.31 101 LEU A C 1
ATOM 840 O O . LEU A 1 101 ? -18.944 -3.960 27.720 1.00 97.31 101 LEU A O 1
ATOM 844 N N . GLU A 1 102 ? -17.036 -3.484 26.629 1.00 97.38 102 GLU A N 1
ATOM 845 C CA . GLU A 1 102 ? -16.201 -3.255 27.815 1.00 97.38 102 GLU A CA 1
ATOM 846 C C . GLU A 1 102 ? -16.380 -1.852 28.422 1.00 97.38 102 GLU A C 1
ATOM 848 O O . GLU A 1 102 ? -15.865 -1.577 29.504 1.00 97.38 102 GLU A O 1
ATOM 853 N N . ARG A 1 103 ? -17.152 -0.972 27.765 1.00 96.44 103 ARG A N 1
ATOM 854 C CA . ARG A 1 103 ? -17.320 0.452 28.115 1.00 96.44 103 ARG A CA 1
ATOM 855 C C . ARG A 1 103 ? -15.993 1.221 28.175 1.00 96.44 103 ARG A C 1
ATOM 857 O O . ARG A 1 103 ? -15.875 2.202 28.911 1.00 96.44 103 ARG A O 1
ATOM 864 N N . ASP A 1 104 ? -15.018 0.807 27.371 1.00 97.50 104 ASP A N 1
ATOM 865 C CA . ASP A 1 104 ? -13.732 1.485 27.231 1.00 97.50 104 ASP A CA 1
ATOM 866 C C . ASP A 1 104 ? -13.848 2.610 26.195 1.00 97.50 104 ASP A C 1
ATOM 868 O O . ASP A 1 104 ? -13.752 2.413 24.982 1.00 97.50 104 ASP A O 1
ATOM 872 N N . SER A 1 105 ? -14.079 3.827 26.684 1.00 95.94 105 SER A N 1
ATOM 873 C CA . SER A 1 105 ? -14.216 4.996 25.818 1.00 95.94 105 SER A CA 1
ATOM 874 C C . SER A 1 105 ? -12.906 5.380 25.128 1.00 95.94 105 SER A C 1
ATOM 876 O O . SER A 1 105 ? -12.943 5.897 24.011 1.00 95.94 105 SER A O 1
ATOM 878 N N . TYR A 1 106 ? -11.753 5.113 25.745 1.00 97.19 106 TYR A N 1
ATOM 879 C CA . TYR A 1 106 ? -10.455 5.480 25.189 1.00 97.19 106 TYR A CA 1
ATOM 880 C C . TYR A 1 106 ? -10.168 4.673 23.918 1.00 97.19 106 TYR A C 1
ATOM 882 O O . TYR A 1 106 ? -9.967 5.261 22.850 1.00 97.19 106 TYR A O 1
ATOM 890 N N . ILE A 1 107 ? -10.252 3.340 24.005 1.00 95.88 107 ILE A N 1
ATOM 891 C CA . ILE A 1 107 ? -10.024 2.445 22.859 1.00 95.88 107 ILE A CA 1
ATOM 892 C C . ILE A 1 107 ? -11.056 2.704 21.759 1.00 95.88 107 ILE A C 1
ATOM 894 O O . ILE A 1 107 ? -10.706 2.712 20.573 1.00 95.88 107 ILE A O 1
ATOM 898 N N . PHE A 1 108 ? -12.311 2.969 22.133 1.00 97.62 108 PHE A N 1
ATOM 899 C CA . PHE A 1 108 ? -13.370 3.303 21.184 1.00 97.62 108 PHE A CA 1
ATOM 900 C C . PHE A 1 108 ? -13.010 4.530 20.337 1.00 97.62 108 PHE A C 1
ATOM 902 O O . PHE A 1 108 ? -13.016 4.475 19.102 1.00 97.62 108 PHE A O 1
ATOM 909 N N . TYR A 1 109 ? -12.666 5.646 20.989 1.00 97.19 109 TYR A N 1
ATOM 910 C CA . TYR A 1 109 ? -12.347 6.884 20.283 1.00 97.19 109 TYR A CA 1
ATOM 911 C C . TYR A 1 109 ? -11.071 6.757 19.452 1.00 97.19 109 TYR A C 1
ATOM 913 O O . TYR A 1 109 ? -11.054 7.217 18.307 1.00 97.19 109 TYR A O 1
ATOM 921 N N . GLU A 1 110 ? -10.031 6.107 19.978 1.00 97.25 110 GLU A N 1
ATOM 922 C CA . GLU A 1 110 ? -8.795 5.861 19.234 1.00 97.25 110 GLU A CA 1
ATOM 923 C C . GLU A 1 110 ? -9.068 5.041 17.962 1.00 97.25 110 GLU A C 1
ATOM 925 O O . GLU A 1 110 ? -8.678 5.438 16.855 1.00 97.25 110 GLU A O 1
ATOM 930 N N . SER A 1 111 ? -9.813 3.941 18.098 1.00 96.56 111 SER A N 1
ATOM 931 C CA . SER A 1 111 ? -10.129 3.039 16.989 1.00 96.56 111 SER A CA 1
ATOM 932 C C . SER A 1 111 ? -10.977 3.730 15.919 1.00 96.56 111 SER A C 1
ATOM 934 O O . SER A 1 111 ? -10.686 3.608 14.726 1.00 96.56 111 SER A O 1
ATOM 936 N N . ILE A 1 112 ? -11.959 4.552 16.313 1.00 96.62 112 ILE A N 1
ATOM 937 C CA . ILE A 1 112 ? -12.745 5.362 15.371 1.00 96.62 112 ILE A CA 1
ATOM 938 C C . ILE A 1 112 ? -11.873 6.372 14.623 1.00 96.62 112 ILE A C 1
ATOM 940 O O . ILE A 1 112 ? -12.045 6.548 13.414 1.00 96.62 112 ILE A O 1
ATOM 944 N N . GLN A 1 113 ? -10.952 7.061 15.301 1.00 96.38 113 GLN A N 1
ATOM 945 C CA . GLN A 1 113 ? -10.087 8.045 14.642 1.00 96.38 113 GLN A CA 1
ATOM 946 C C . GLN A 1 113 ? -9.179 7.385 13.602 1.00 96.38 113 GLN A C 1
ATOM 948 O O . GLN A 1 113 ? -9.036 7.895 12.486 1.00 96.38 113 GLN A O 1
ATOM 953 N N . ARG A 1 114 ? -8.615 6.217 13.925 1.00 95.31 114 ARG A N 1
ATOM 954 C CA . ARG A 1 114 ? -7.823 5.425 12.973 1.00 95.31 114 ARG A CA 1
ATOM 955 C C . ARG A 1 114 ? -8.670 4.938 11.799 1.00 95.31 114 ARG A C 1
ATOM 957 O O . ARG A 1 114 ? -8.280 5.126 10.647 1.00 95.31 114 ARG A O 1
ATOM 964 N N . LEU A 1 115 ? -9.869 4.418 12.066 1.00 95.62 115 LEU A N 1
ATOM 965 C CA . LEU A 1 115 ? -10.790 3.954 11.028 1.00 95.62 115 LEU A CA 1
ATOM 966 C C . LEU A 1 115 ? -11.213 5.092 10.085 1.00 95.62 115 LEU A C 1
ATOM 968 O O . LEU A 1 115 ? -11.287 4.903 8.870 1.00 95.62 115 LEU A O 1
ATOM 972 N N . LYS A 1 116 ? -11.436 6.303 10.614 1.00 94.25 116 LYS A N 1
ATOM 973 C CA . LYS A 1 116 ? -11.711 7.503 9.805 1.00 94.25 116 LYS A CA 1
ATOM 974 C C . LYS A 1 116 ? -10.569 7.806 8.837 1.00 94.25 116 LYS A C 1
ATOM 976 O O . LYS A 1 116 ? -10.841 8.036 7.659 1.00 94.25 116 LYS A O 1
ATOM 981 N N . LYS A 1 117 ? -9.313 7.770 9.299 1.00 91.19 117 LYS A N 1
ATOM 982 C CA . LYS A 1 117 ? -8.134 7.984 8.440 1.00 91.19 117 LYS A CA 1
ATOM 983 C C . LYS A 1 117 ? -8.058 6.940 7.323 1.00 91.19 117 LYS A C 1
ATOM 985 O O . LYS A 1 117 ? -7.916 7.309 6.159 1.00 91.19 117 LYS A O 1
ATOM 990 N N . LEU A 1 118 ? -8.249 5.660 7.649 1.00 91.38 118 LEU A N 1
ATOM 991 C CA . LEU A 1 118 ? -8.278 4.586 6.649 1.00 91.38 118 LEU A CA 1
ATOM 992 C C . LEU A 1 118 ? -9.395 4.772 5.619 1.00 91.38 118 LEU A C 1
ATOM 994 O O . LEU A 1 118 ? -9.171 4.617 4.420 1.00 91.38 118 LEU A O 1
ATOM 998 N N . ASN A 1 119 ? -10.592 5.164 6.055 1.00 90.62 119 ASN A N 1
ATOM 999 C CA . ASN A 1 119 ? -11.717 5.391 5.150 1.00 90.62 119 ASN A CA 1
ATOM 1000 C C . ASN A 1 119 ? -11.454 6.524 4.143 1.00 90.62 119 ASN A C 1
ATOM 1002 O O . ASN A 1 119 ? -11.961 6.461 3.022 1.00 90.62 119 ASN A O 1
ATOM 1006 N N . VAL A 1 120 ? -10.648 7.534 4.494 1.00 90.00 120 VAL A N 1
ATOM 1007 C CA . VAL A 1 120 ? -10.215 8.568 3.536 1.00 90.00 120 VAL A CA 1
ATOM 1008 C C . VAL A 1 120 ? -9.368 7.953 2.422 1.00 90.00 120 VAL A C 1
ATOM 1010 O O . VAL A 1 120 ? -9.622 8.237 1.250 1.00 90.00 120 VAL A O 1
ATOM 1013 N N . ILE A 1 121 ? -8.421 7.077 2.768 1.00 88.56 121 ILE A N 1
ATOM 1014 C CA . ILE A 1 121 ? -7.564 6.376 1.802 1.00 88.56 121 ILE A CA 1
ATOM 1015 C C . ILE A 1 121 ? -8.417 5.489 0.881 1.00 88.56 121 ILE A C 1
ATOM 1017 O O . ILE A 1 121 ? -8.356 5.633 -0.340 1.00 88.56 121 ILE A O 1
ATOM 1021 N N . TYR A 1 122 ? -9.309 4.663 1.443 1.00 87.00 122 TYR A N 1
ATOM 1022 C CA . TYR A 1 122 ? -10.227 3.823 0.657 1.00 87.00 122 TYR A CA 1
ATOM 1023 C C . TYR A 1 122 ? -11.127 4.632 -0.283 1.00 87.00 122 TYR A C 1
ATOM 1025 O O . TYR A 1 122 ? -11.435 4.195 -1.393 1.00 87.00 122 TYR A O 1
ATOM 1033 N N . ARG A 1 123 ? -11.570 5.820 0.141 1.00 86.62 123 ARG A N 1
ATOM 1034 C CA . ARG A 1 123 ? -12.390 6.697 -0.702 1.00 86.62 123 ARG A CA 1
ATOM 1035 C C . ARG A 1 123 ? -11.611 7.205 -1.913 1.00 86.62 123 ARG A C 1
ATOM 1037 O O . ARG A 1 123 ? -12.192 7.298 -2.990 1.00 86.62 123 ARG A O 1
ATOM 1044 N N . ARG A 1 124 ? -10.325 7.532 -1.745 1.00 85.06 124 ARG A N 1
ATOM 1045 C CA . ARG A 1 124 ? -9.444 7.956 -2.846 1.00 85.06 124 ARG A CA 1
ATOM 1046 C C . ARG A 1 124 ? -9.165 6.806 -3.808 1.00 85.06 124 ARG A C 1
ATOM 1048 O O . ARG A 1 124 ? -9.341 6.988 -5.007 1.00 85.06 124 ARG A O 1
ATOM 1055 N N . MET A 1 125 ? -8.895 5.617 -3.273 1.00 83.44 125 MET A N 1
ATOM 1056 C CA . MET A 1 125 ? -8.733 4.395 -4.065 1.00 83.44 125 MET A CA 1
ATOM 1057 C C . MET A 1 125 ? -9.951 4.132 -4.962 1.00 83.44 125 MET A C 1
ATOM 1059 O O . MET A 1 125 ? -9.813 3.966 -6.169 1.00 83.44 125 MET A O 1
ATOM 1063 N N . LYS A 1 126 ? -11.168 4.175 -4.399 1.00 78.50 126 LYS A N 1
ATOM 1064 C CA . LYS A 1 126 ? -12.402 3.971 -5.177 1.00 78.50 126 LYS A CA 1
ATOM 1065 C C . LYS A 1 126 ? -12.591 5.014 -6.280 1.00 78.50 126 LYS A C 1
ATOM 1067 O O . LYS A 1 126 ? -13.038 4.656 -7.361 1.00 78.50 126 LYS A O 1
ATOM 1072 N N . LYS A 1 127 ? -12.242 6.282 -6.040 1.00 71.00 127 LYS A N 1
ATOM 1073 C CA . LYS A 1 127 ? -12.316 7.327 -7.078 1.00 71.00 127 LYS A CA 1
ATOM 1074 C C . LYS A 1 127 ? -11.365 7.049 -8.244 1.00 71.00 127 LYS A C 1
ATOM 1076 O O . LYS A 1 127 ? -11.800 7.122 -9.386 1.00 71.00 127 LYS A O 1
ATOM 1081 N N . GLY A 1 128 ? -10.120 6.662 -7.958 1.00 61.81 128 GLY A N 1
ATOM 1082 C CA . GLY A 1 128 ? -9.136 6.322 -8.993 1.00 61.81 128 GLY A CA 1
ATOM 1083 C C . GLY A 1 128 ? -9.516 5.100 -9.841 1.00 61.81 128 GLY A C 1
ATOM 1084 O O . GLY A 1 128 ? -9.072 4.986 -10.982 1.00 61.81 128 GLY A O 1
ATOM 1085 N N . ILE A 1 129 ? -10.357 4.210 -9.302 1.00 57.97 129 ILE A N 1
ATOM 1086 C CA . ILE A 1 129 ? -10.917 3.055 -10.020 1.00 57.97 129 ILE A CA 1
ATOM 1087 C C . ILE A 1 129 ? -12.122 3.468 -10.891 1.00 57.97 129 ILE A C 1
ATOM 1089 O O . ILE A 1 129 ? -12.222 3.022 -12.029 1.00 57.97 129 ILE A O 1
ATOM 1093 N N . VAL A 1 130 ? -13.009 4.344 -10.393 1.00 51.75 130 VAL A N 1
ATOM 1094 C CA . VAL A 1 130 ? -14.262 4.749 -11.075 1.00 51.75 130 VAL A CA 1
ATOM 1095 C C . VAL A 1 130 ? -14.039 5.727 -12.237 1.00 51.75 130 VAL A C 1
ATOM 1097 O O . VAL A 1 130 ? -14.775 5.678 -13.217 1.00 51.75 130 VAL A O 1
ATOM 1100 N N . GLU A 1 131 ? -13.000 6.568 -12.203 1.00 46.84 131 GLU A N 1
ATOM 1101 C CA . GLU A 1 131 ? -12.647 7.468 -13.324 1.00 46.84 131 GLU A CA 1
ATOM 1102 C C . GLU A 1 131 ? -12.181 6.730 -14.604 1.00 46.84 131 GLU A C 1
ATOM 1104 O O . GLU A 1 131 ? -11.705 7.361 -15.544 1.00 46.84 131 GLU A O 1
ATOM 1109 N N . LYS A 1 132 ? -12.295 5.395 -14.658 1.00 45.47 132 LYS A N 1
ATOM 1110 C CA . LYS A 1 132 ? -11.864 4.552 -15.785 1.00 45.47 132 LYS A CA 1
ATOM 1111 C C . LYS A 1 132 ? -12.958 3.669 -16.389 1.00 45.47 132 LYS A C 1
ATOM 1113 O O . LYS A 1 132 ? -12.646 2.867 -17.265 1.00 45.47 132 LYS A O 1
ATOM 1118 N N . GLU A 1 133 ? -14.211 3.819 -15.956 1.00 37.56 133 GLU A N 1
ATOM 1119 C CA . GLU A 1 133 ? -15.370 3.143 -16.569 1.00 37.56 133 GLU A CA 1
ATOM 1120 C C . GLU A 1 133 ? -16.126 4.012 -17.599 1.00 37.56 133 GLU A C 1
ATOM 1122 O O . GLU A 1 133 ? -17.173 3.591 -18.089 1.00 37.56 133 GLU A O 1
ATOM 1127 N N . TYR A 1 134 ? -15.594 5.186 -17.969 1.00 34.09 134 TYR A N 1
ATOM 1128 C CA . TYR A 1 134 ? -16.169 6.089 -18.979 1.00 34.09 134 TYR A CA 1
ATOM 1129 C C . TYR A 1 134 ? -15.143 6.501 -20.035 1.00 34.09 134 TYR A C 1
ATOM 1131 O O . TYR A 1 134 ? -13.991 6.809 -19.647 1.00 34.09 134 TYR A O 1
#

Foldseek 3Di:
DKKFFQDQDWQWWFWWDCDPHNPDIDTDIDTDHQLWMKDWDPDWDQDPPPGIWTWIQTLHNTTTTHPVSVVVCVVVVRMDHPVVLVVLLVVLVVQLVVCVVVVPPPSNVVSVVVNVSSVVSVVSNVVSNVVPPD

Sequence (134 aa):
MEYIVLNSDSLPLECLYYGYTYEKLVLGLEKMFQGDHLFITNKGKYISKKGWFIFVFINGKRSLVRMKDIEENITNDMVKPLIDLELEKNFLNYQIDKSLLERDSYIFYESIQRLKKLNVIYRRMKKGIVEKEY

Radius of gyration: 18.47 Å; chains: 1; bounding box: 43×25×59 Å

Organism: NCBI:txid472963

Secondary structure (DSSP, 8-state):
-EEEE--SS-EEEEEEEE-SSTT-E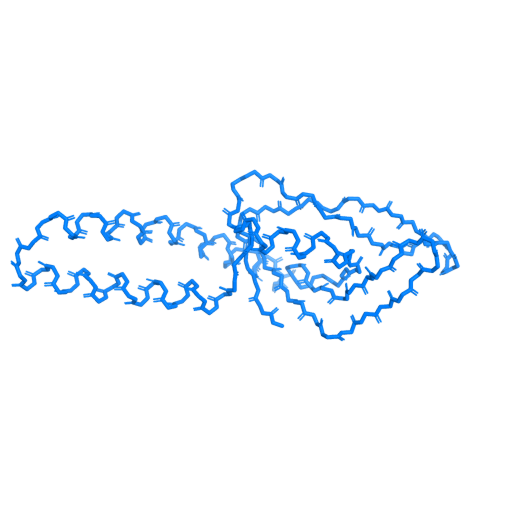EEEEEEE-TT-EEEEEEEEEEETTTEEEEEEEETTEEEEEEHHHHHHHHHTTSEEEHHHHHHHHHHHHHHHHHHHHHT-HHHHHHHHHHHHHHHHHHHHHHHHHHTT--

pLDDT: mean 86.66, std 12.66, range [34.09, 97.94]